Protein AF-A0A7K4L0L0-F1 (afdb_monomer)

Mean predicted aligned error: 11.36 Å

InterPro domains:
  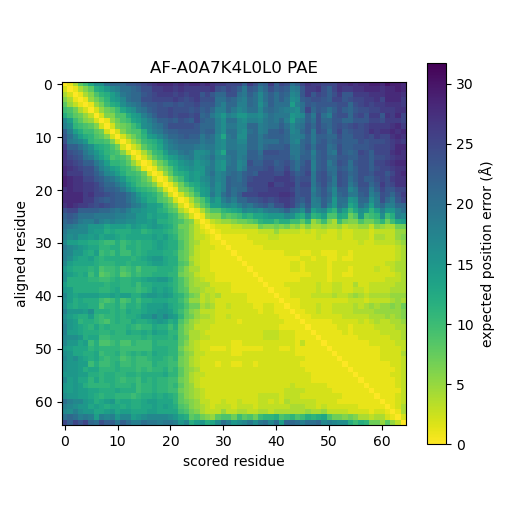IPR003195 Transcription initiation factor IID, subunit 13 [PF02269] (28-65)
  IPR003195 Transcription initiation factor IID, subunit 13 [PTHR11380] (10-65)
  IPR009072 Histone-fold [G3DSA:1.10.20.10] (28-65)
  IPR009072 Histone-fold [SSF47113] (29-65)

pLDDT: mean 74.6, std 22.1, range [36.53, 95.31]

Sequence (65 aa):
PRVPPQFEEDAEDAAGGLEGGQGRRKRLFSKELRCMMYGFGDDQNPYTESVDILEDLVIEFITEM

Structure (mmCIF, N/CA/C/O backbone):
data_AF-A0A7K4L0L0-F1
#
_entry.id   AF-A0A7K4L0L0-F1
#
loop_
_atom_site.group_PDB
_atom_site.id
_atom_site.type_symbol
_atom_site.label_atom_id
_atom_site.label_alt_id
_atom_site.label_comp_id
_atom_site.label_asym_id
_atom_site.label_ent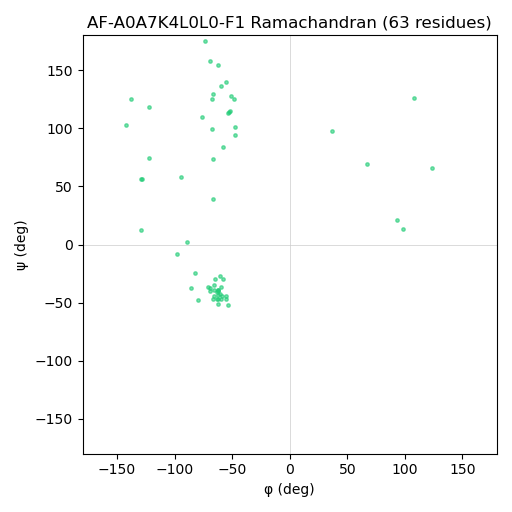ity_id
_atom_site.label_seq_id
_atom_site.pdbx_PDB_ins_code
_atom_site.Cartn_x
_atom_site.Cartn_y
_atom_site.Cartn_z
_atom_site.occupancy
_atom_site.B_iso_or_equiv
_atom_site.auth_seq_id
_atom_site.auth_comp_id
_atom_site.auth_asym_id
_atom_site.auth_atom_id
_atom_site.pdbx_PDB_model_num
ATOM 1 N N . PRO A 1 1 ? -1.771 0.994 -29.420 1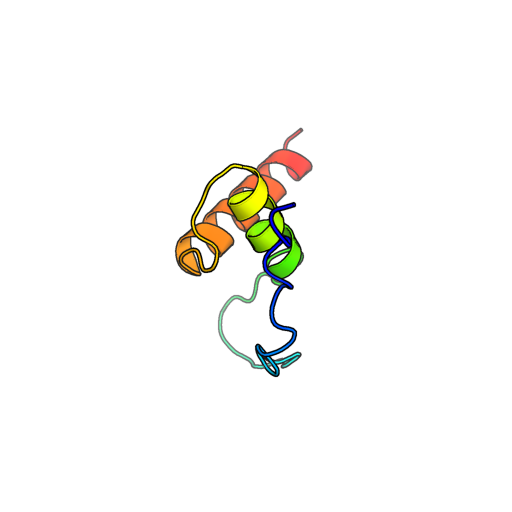.00 40.31 1 PRO A N 1
ATOM 2 C CA . PRO A 1 1 ? -2.607 0.562 -28.276 1.00 40.31 1 PRO A CA 1
ATOM 3 C C . PRO A 1 1 ? -1.899 -0.548 -27.487 1.00 40.31 1 PRO A C 1
ATOM 5 O O . PRO A 1 1 ? -1.887 -1.697 -27.917 1.00 40.31 1 PRO A O 1
ATOM 8 N N . ARG A 1 2 ? -1.228 -0.191 -26.385 1.00 48.75 2 ARG A N 1
ATOM 9 C CA . ARG A 1 2 ? -0.663 -1.189 -25.475 1.00 48.75 2 ARG A CA 1
ATOM 10 C C . ARG A 1 2 ? -1.839 -1.740 -24.678 1.00 48.75 2 ARG A C 1
ATOM 12 O O . ARG A 1 2 ? -2.450 -0.998 -23.917 1.00 48.75 2 ARG A O 1
ATOM 19 N N . VAL A 1 3 ? -2.208 -2.987 -24.944 1.00 54.38 3 VAL A N 1
ATOM 20 C CA . VAL A 1 3 ? -3.062 -3.757 -24.038 1.00 54.38 3 VAL A CA 1
ATOM 21 C C . VAL A 1 3 ? -2.471 -3.607 -22.629 1.00 54.38 3 VAL A C 1
ATOM 23 O O . VAL A 1 3 ? -1.262 -3.825 -22.485 1.00 54.38 3 VAL A O 1
ATOM 26 N N . PRO A 1 4 ? -3.235 -3.162 -21.612 1.00 55.06 4 PRO A N 1
ATOM 27 C CA . PRO A 1 4 ? -2.781 -3.358 -20.243 1.00 55.06 4 PRO A CA 1
ATOM 28 C C . PRO A 1 4 ? -2.532 -4.862 -20.088 1.00 55.06 4 PRO A C 1
ATOM 30 O O . PRO A 1 4 ? -3.310 -5.636 -20.659 1.00 55.06 4 PRO A O 1
ATOM 33 N N . PRO A 1 5 ? -1.460 -5.301 -19.401 1.00 57.16 5 PRO A N 1
ATOM 34 C CA . PRO A 1 5 ? -1.402 -6.692 -18.997 1.00 57.16 5 PRO A CA 1
ATOM 35 C C . PRO A 1 5 ? -2.708 -6.932 -18.244 1.00 57.16 5 PRO A C 1
ATOM 37 O O . PRO A 1 5 ? -2.980 -6.273 -17.238 1.00 57.16 5 PRO A O 1
ATOM 40 N N . GLN A 1 6 ? -3.583 -7.762 -18.818 1.00 51.34 6 GLN A N 1
ATOM 41 C CA . GLN A 1 6 ? -4.658 -8.355 -18.048 1.00 51.34 6 GLN A CA 1
ATOM 42 C C . GLN A 1 6 ? -3.922 -8.959 -16.868 1.00 51.34 6 GLN A C 1
ATOM 44 O O . GLN A 1 6 ? -3.029 -9.776 -17.075 1.00 51.34 6 GLN A O 1
ATOM 49 N N . PHE A 1 7 ? -4.188 -8.433 -15.674 1.00 50.16 7 PHE A N 1
ATOM 50 C CA . PHE A 1 7 ? -3.857 -9.105 -14.435 1.00 50.16 7 PHE A CA 1
ATOM 51 C C . PHE A 1 7 ? -4.360 -10.525 -14.652 1.00 50.16 7 PHE A C 1
ATOM 53 O O . PHE A 1 7 ? -5.574 -10.714 -14.727 1.00 50.16 7 PHE A O 1
ATOM 60 N N . GLU A 1 8 ? -3.453 -11.452 -14.970 1.00 48.94 8 GLU A N 1
ATOM 61 C CA . GLU A 1 8 ? -3.810 -12.845 -15.161 1.00 48.94 8 GLU A CA 1
ATOM 62 C C . GLU A 1 8 ? -4.554 -13.200 -13.881 1.00 48.94 8 GLU A C 1
ATOM 64 O O . GLU A 1 8 ? -3.998 -13.131 -12.784 1.00 48.94 8 GLU A O 1
ATOM 69 N N . GLU A 1 9 ? -5.851 -13.480 -14.015 1.00 51.47 9 GLU A N 1
ATOM 70 C CA . GLU A 1 9 ? -6.706 -14.059 -12.978 1.00 51.47 9 GLU A CA 1
ATOM 71 C C . GLU A 1 9 ? -6.252 -15.504 -12.679 1.00 51.47 9 GLU A C 1
ATOM 73 O O . GLU A 1 9 ? -7.060 -16.393 -12.468 1.00 51.47 9 GLU A O 1
ATOM 78 N N . ASP A 1 10 ? -4.939 -15.727 -12.660 1.00 42.12 10 ASP A N 1
ATOM 79 C CA . ASP A 1 10 ? -4.241 -16.985 -12.439 1.00 42.12 10 ASP A CA 1
ATOM 80 C C . ASP A 1 10 ? -3.182 -16.755 -11.345 1.00 42.12 10 ASP A C 1
ATOM 82 O O . ASP A 1 10 ? -1.972 -16.900 -11.491 1.00 42.12 10 ASP A O 1
ATOM 86 N N . ALA A 1 11 ? -3.684 -16.283 -10.209 1.00 52.19 11 ALA A N 1
ATOM 87 C CA . ALA A 1 11 ? -3.147 -16.631 -8.904 1.00 52.19 11 ALA A CA 1
ATOM 88 C C . ALA A 1 11 ? -4.338 -17.111 -8.072 1.00 52.19 11 ALA A C 1
ATOM 90 O O . ALA A 1 11 ? -4.709 -16.523 -7.051 1.00 52.19 11 ALA A O 1
ATOM 91 N N . GLU A 1 12 ? -5.017 -18.129 -8.602 1.00 44.53 12 GLU A N 1
ATOM 92 C CA . GLU A 1 12 ? -5.928 -18.956 -7.828 1.00 44.53 12 GLU A CA 1
ATOM 93 C C . GLU A 1 12 ? -5.170 -19.422 -6.569 1.00 44.53 12 GLU A C 1
ATOM 95 O O . GLU A 1 12 ? -4.047 -19.917 -6.646 1.00 44.53 12 GLU A O 1
ATOM 100 N N . ASP A 1 13 ? -5.766 -19.204 -5.398 1.00 42.38 13 ASP A N 1
ATOM 101 C CA . ASP A 1 13 ? -5.283 -19.697 -4.104 1.00 42.38 13 ASP A CA 1
ATOM 102 C C . ASP A 1 13 ? -3.962 -19.124 -3.541 1.00 42.38 13 ASP A C 1
ATOM 104 O O . ASP A 1 13 ? -3.003 -19.828 -3.233 1.00 42.38 13 ASP A O 1
ATOM 108 N N . ALA A 1 14 ? -3.991 -17.849 -3.148 1.00 49.53 14 ALA A N 1
ATOM 109 C CA . ALA A 1 14 ? -3.439 -17.493 -1.835 1.00 49.53 14 ALA A CA 1
ATOM 110 C C . ALA A 1 14 ? -4.568 -17.471 -0.792 1.00 49.53 14 ALA A C 1
ATOM 112 O O . ALA A 1 14 ? -4.851 -16.441 -0.185 1.00 49.53 14 ALA A O 1
ATOM 113 N N . ALA A 1 15 ? -5.240 -18.618 -0.658 1.00 43.22 15 ALA A N 1
ATOM 114 C CA . ALA A 1 15 ? -5.971 -19.079 0.512 1.00 43.22 15 ALA A CA 1
ATOM 115 C C . ALA A 1 15 ? -6.715 -17.995 1.312 1.00 43.22 15 ALA A C 1
ATOM 117 O O . ALA A 1 15 ? -6.201 -17.407 2.270 1.00 43.22 15 ALA A O 1
ATOM 118 N N . GLY A 1 16 ? -8.014 -17.872 1.040 1.00 49.25 16 GLY A N 1
ATOM 119 C CA . GLY A 1 16 ? -8.970 -17.634 2.117 1.00 49.25 16 GLY A CA 1
ATOM 120 C C . GLY A 1 16 ? -8.866 -18.784 3.125 1.00 49.25 16 GLY A C 1
ATOM 121 O O . GLY A 1 16 ? -9.600 -19.759 3.036 1.00 49.25 16 GLY A O 1
ATOM 122 N N . GLY A 1 17 ? -7.908 -18.699 4.049 1.00 36.53 17 GLY A N 1
ATOM 123 C CA . GLY A 1 17 ? -7.513 -19.802 4.917 1.00 36.53 17 GLY A CA 1
ATOM 124 C C . GLY A 1 17 ? -7.180 -19.321 6.319 1.00 36.53 17 GLY A C 1
ATOM 125 O O . GLY A 1 17 ? -6.115 -18.782 6.618 1.00 36.53 17 GLY A O 1
ATOM 126 N N . LEU A 1 18 ? -8.113 -19.536 7.230 1.00 48.38 18 LEU A N 1
ATOM 127 C CA . LEU A 1 18 ? -7.913 -19.407 8.661 1.00 48.38 18 LEU A CA 1
ATOM 128 C C . LEU A 1 18 ? -6.929 -20.491 9.189 1.00 48.38 18 LEU A C 1
ATOM 130 O O . LEU A 1 18 ? -7.357 -21.362 9.919 1.00 48.38 18 LEU A O 1
ATOM 134 N N . GLU A 1 19 ? -5.618 -20.401 8.946 1.00 41.16 19 GLU A N 1
ATOM 135 C CA . GLU A 1 19 ? -4.569 -21.079 9.746 1.00 41.16 19 GLU A CA 1
ATOM 136 C C . GLU A 1 19 ? -3.572 -20.053 10.326 1.00 41.16 19 GLU A C 1
ATOM 138 O O . GLU A 1 19 ? -2.974 -19.272 9.597 1.00 41.16 19 GLU A O 1
ATOM 143 N N . GLY A 1 20 ? -3.372 -19.858 11.627 1.00 49.06 20 GLY A N 1
ATOM 144 C CA . GLY A 1 20 ? -3.571 -20.765 12.747 1.00 49.06 20 GLY A CA 1
ATOM 145 C C . GLY A 1 20 ? -2.244 -20.891 13.500 1.00 49.06 20 GLY A C 1
ATOM 146 O O . GLY A 1 20 ? -1.659 -21.959 13.503 1.00 49.06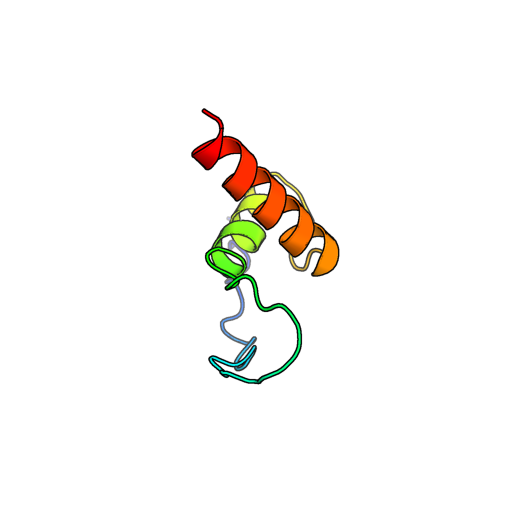 20 GLY A O 1
ATOM 147 N N . GLY A 1 21 ? -1.774 -19.792 14.114 1.00 41.50 21 GLY A N 1
ATOM 148 C CA . GLY A 1 21 ? -0.542 -19.712 14.927 1.00 41.50 21 GLY A CA 1
ATOM 149 C C . GLY A 1 21 ? 0.578 -18.933 14.220 1.00 41.50 21 GLY A C 1
ATOM 150 O O . GLY A 1 21 ? 0.878 -19.216 13.076 1.00 41.50 21 GLY A O 1
ATOM 151 N N . GLN A 1 22 ? 1.215 -17.899 14.770 1.00 43.94 22 GLN A N 1
ATOM 152 C CA . GLN A 1 22 ? 1.216 -17.271 16.093 1.00 43.94 22 GLN A CA 1
ATOM 153 C C . GLN A 1 22 ? 1.216 -15.741 15.852 1.00 43.94 22 GLN A C 1
ATOM 155 O O . GLN A 1 22 ? 2.061 -15.252 15.115 1.00 43.94 22 GLN A O 1
ATOM 160 N N . GLY A 1 23 ? 0.273 -14.971 16.415 1.00 46.91 23 GLY A N 1
ATOM 161 C CA . GLY A 1 23 ? 0.337 -13.489 16.376 1.00 46.91 23 GLY A CA 1
ATOM 162 C C . GLY A 1 23 ? -0.385 -12.759 15.226 1.00 46.91 23 GLY A C 1
ATOM 163 O O . GLY A 1 23 ? -0.067 -11.609 14.949 1.00 46.91 23 GLY A O 1
ATOM 164 N N . ARG A 1 24 ? -1.363 -13.404 14.572 1.00 50.72 24 ARG A N 1
ATOM 165 C CA . ARG A 1 24 ? -2.148 -12.912 13.416 1.00 50.72 24 ARG A CA 1
ATOM 166 C C . ARG A 1 24 ? -2.715 -11.486 13.566 1.00 50.72 24 ARG A C 1
ATOM 168 O O . ARG A 1 24 ? -3.858 -11.319 14.001 1.00 50.72 24 ARG A O 1
ATOM 175 N N . ARG A 1 25 ? -1.996 -10.477 13.067 1.00 61.47 25 ARG A N 1
ATOM 176 C CA . ARG A 1 25 ? -2.661 -9.310 12.469 1.00 61.47 25 ARG A CA 1
ATOM 177 C C . ARG A 1 25 ? -3.357 -9.804 11.202 1.00 61.47 25 ARG A C 1
ATOM 179 O O . ARG A 1 25 ? -2.787 -10.578 10.435 1.00 61.47 25 ARG A O 1
ATOM 186 N N . LYS A 1 26 ? -4.641 -9.482 11.048 1.00 64.12 26 LYS A N 1
ATOM 187 C CA . LYS A 1 26 ? -5.386 -9.845 9.839 1.00 64.12 26 LYS A CA 1
ATOM 188 C C . LYS A 1 26 ? -4.784 -9.033 8.697 1.00 64.12 26 LYS A C 1
ATOM 190 O O . LYS A 1 26 ? -4.728 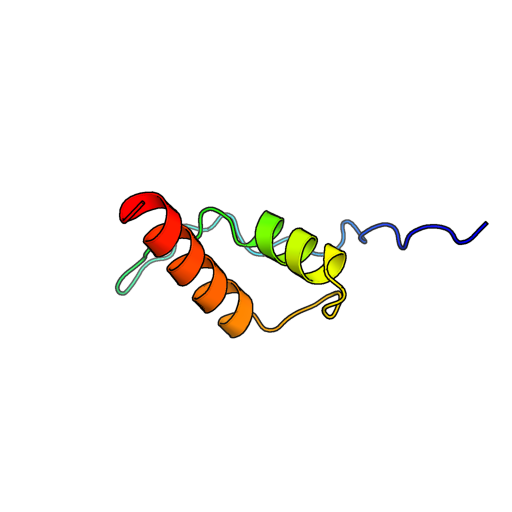-7.821 8.824 1.00 64.12 26 LYS A O 1
ATOM 195 N N . ARG A 1 27 ? -4.354 -9.697 7.627 1.00 75.94 27 ARG A N 1
ATOM 196 C CA . ARG A 1 27 ? -4.019 -9.043 6.361 1.00 75.94 27 ARG A CA 1
ATOM 197 C C . ARG A 1 27 ? -5.317 -8.499 5.753 1.00 75.94 27 ARG A C 1
ATOM 199 O O . ARG A 1 27 ? -6.127 -9.275 5.252 1.00 75.94 27 ARG A O 1
ATOM 206 N N . LEU A 1 28 ? -5.568 -7.208 5.934 1.00 86.00 28 LEU A N 1
ATOM 207 C CA . LEU A 1 28 ? -6.757 -6.466 5.523 1.00 86.00 28 LEU A CA 1
ATOM 208 C C . LEU A 1 28 ? -6.658 -5.971 4.077 1.00 86.00 28 LEU A C 1
ATOM 210 O O . LEU A 1 28 ? -7.674 -5.980 3.388 1.00 86.00 28 LEU A O 1
ATOM 214 N N . PHE A 1 29 ? -5.467 -5.551 3.629 1.00 89.69 29 PHE A N 1
ATOM 215 C CA . PHE A 1 29 ? -5.294 -4.822 2.357 1.00 89.69 29 PHE A CA 1
ATOM 216 C C . PHE A 1 29 ? -4.222 -5.406 1.431 1.00 89.69 29 PHE A C 1
ATOM 218 O O . PHE A 1 29 ? -3.818 -4.769 0.461 1.00 89.69 29 PHE A O 1
ATOM 225 N N . SER A 1 30 ? -3.734 -6.619 1.697 1.00 88.56 30 SER A N 1
ATOM 226 C CA . SER A 1 30 ? -2.591 -7.181 0.967 1.00 88.56 30 SER A CA 1
ATOM 227 C C . SER A 1 30 ? -2.781 -7.291 -0.558 1.00 88.56 30 SER A C 1
ATOM 229 O O . SER A 1 30 ? -1.795 -7.255 -1.295 1.00 88.56 30 SER A O 1
ATOM 231 N N . LYS A 1 31 ? -4.011 -7.466 -1.068 1.00 90.00 31 LYS A N 1
ATOM 232 C CA . LYS A 1 31 ? -4.266 -7.540 -2.522 1.00 90.00 31 LYS A CA 1
ATOM 233 C C . LYS A 1 31 ? -4.293 -6.143 -3.139 1.00 90.00 31 LYS A C 1
ATOM 235 O O . LYS A 1 31 ? -3.626 -5.893 -4.139 1.00 90.00 31 LYS A O 1
ATOM 240 N N . GLU A 1 32 ? -5.029 -5.235 -2.517 1.00 93.94 32 GLU A N 1
ATOM 241 C CA . GLU A 1 32 ? -5.193 -3.849 -2.944 1.00 93.94 32 GLU A CA 1
ATOM 242 C C . GLU A 1 32 ? -3.854 -3.111 -2.913 1.00 93.94 32 GLU A C 1
ATOM 244 O O . GLU A 1 32 ? -3.535 -2.353 -3.830 1.00 93.94 32 GLU A O 1
ATOM 249 N N . LEU A 1 33 ? -3.038 -3.388 -1.895 1.00 94.69 33 LEU A N 1
ATOM 250 C CA . LEU A 1 33 ? -1.744 -2.757 -1.718 1.00 94.69 33 LEU A CA 1
ATOM 251 C C . LEU A 1 33 ? -0.738 -3.191 -2.784 1.00 94.69 33 LEU A C 1
ATOM 253 O O . LEU A 1 33 ? -0.028 -2.344 -3.314 1.00 94.69 33 LEU A O 1
ATOM 257 N N . ARG A 1 34 ? -0.750 -4.465 -3.202 1.00 93.50 34 ARG A N 1
ATOM 258 C CA . ARG A 1 34 ? 0.035 -4.928 -4.361 1.00 93.50 34 ARG A CA 1
ATOM 259 C C . ARG A 1 34 ? -0.341 -4.195 -5.644 1.00 93.50 34 ARG A C 1
ATOM 261 O O . ARG A 1 34 ? 0.538 -3.722 -6.359 1.00 93.50 34 ARG A O 1
ATOM 268 N N . CYS A 1 35 ? -1.638 -4.058 -5.924 1.00 93.44 35 CYS A N 1
ATOM 269 C CA . CYS A 1 35 ? -2.100 -3.317 -7.098 1.00 93.44 35 CYS A CA 1
ATOM 270 C C . CYS A 1 35 ? -1.689 -1.839 -7.038 1.00 93.44 35 CYS A C 1
ATOM 272 O O . CYS A 1 35 ? -1.307 -1.260 -8.054 1.00 93.44 35 CYS A O 1
ATOM 274 N N . MET A 1 36 ? -1.747 -1.232 -5.852 1.00 95.31 36 MET A N 1
ATOM 275 C CA . MET A 1 36 ? -1.336 0.150 -5.641 1.00 95.31 36 MET A CA 1
ATOM 276 C C . MET A 1 36 ? 0.173 0.333 -5.846 1.00 95.31 36 MET A C 1
ATOM 278 O O . MET A 1 36 ? 0.566 1.239 -6.576 1.00 95.31 36 MET A O 1
ATOM 282 N N . 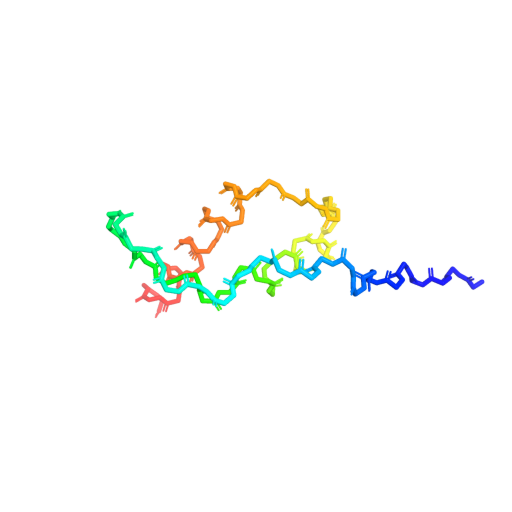MET A 1 37 ? 1.004 -0.539 -5.266 1.00 95.12 37 MET A N 1
ATOM 283 C CA . MET A 1 37 ? 2.464 -0.526 -5.435 1.00 95.12 37 MET A CA 1
ATOM 284 C C . MET A 1 37 ? 2.842 -0.596 -6.918 1.00 95.12 37 MET A C 1
ATOM 286 O O . MET A 1 37 ? 3.596 0.249 -7.401 1.00 95.12 37 MET A O 1
ATOM 290 N N . TYR A 1 38 ? 2.215 -1.504 -7.671 1.00 95.25 38 TYR A N 1
ATOM 291 C CA . TYR A 1 38 ? 2.383 -1.568 -9.122 1.00 95.25 38 TYR A CA 1
ATOM 292 C C . TYR A 1 38 ? 1.940 -0.272 -9.825 1.00 95.25 38 TYR A C 1
ATOM 294 O O . TYR A 1 38 ? 2.638 0.247 -10.695 1.00 95.25 38 TYR A O 1
ATOM 302 N N . GLY A 1 39 ? 0.808 0.308 -9.414 1.00 94.56 39 GLY A N 1
ATOM 303 C CA . GLY A 1 39 ? 0.321 1.592 -9.930 1.00 94.56 39 GLY A CA 1
ATOM 304 C C . GLY A 1 39 ? 1.278 2.770 -9.697 1.00 94.56 39 GLY A C 1
ATOM 305 O O . GLY A 1 39 ? 1.286 3.711 -10.491 1.00 94.56 39 GLY A O 1
ATOM 306 N N . PHE A 1 40 ? 2.113 2.703 -8.656 1.00 95.31 40 PHE A N 1
ATOM 307 C CA . PHE A 1 40 ? 3.173 3.675 -8.367 1.00 95.31 40 PHE A CA 1
ATOM 308 C C . PHE A 1 40 ? 4.522 3.344 -9.027 1.00 95.31 40 PHE A C 1
ATOM 310 O O . PHE A 1 40 ? 5.476 4.107 -8.870 1.00 95.31 40 PHE A O 1
ATOM 317 N N . GLY A 1 41 ? 4.593 2.267 -9.815 1.00 95.31 41 GLY A N 1
ATOM 318 C CA . GLY A 1 41 ? 5.771 1.893 -10.599 1.00 95.31 41 GLY A CA 1
ATOM 319 C C . GLY A 1 41 ? 6.662 0.824 -9.968 1.00 95.31 41 GLY A C 1
ATOM 320 O O . GLY A 1 41 ? 7.786 0.652 -10.436 1.00 95.31 41 GLY A O 1
ATOM 321 N N . ASP A 1 42 ? 6.190 0.127 -8.932 1.00 94.31 42 ASP A N 1
ATOM 322 C CA . ASP A 1 42 ? 6.857 -1.073 -8.418 1.00 94.31 42 ASP A CA 1
ATOM 323 C C . ASP A 1 42 ? 6.665 -2.277 -9.367 1.00 94.31 42 ASP A C 1
ATOM 325 O O . ASP A 1 42 ? 5.945 -2.200 -10.369 1.00 94.31 42 ASP A O 1
ATOM 329 N N . ASP A 1 43 ? 7.314 -3.400 -9.064 1.00 94.31 43 ASP A N 1
ATOM 330 C CA . ASP A 1 43 ? 7.155 -4.649 -9.808 1.00 94.31 43 ASP A CA 1
ATOM 331 C C . ASP A 1 43 ? 5.710 -5.185 -9.739 1.00 94.31 43 ASP A C 1
ATOM 333 O O . ASP A 1 43 ? 4.961 -4.920 -8.797 1.00 94.31 43 ASP A O 1
ATOM 337 N N . GLN A 1 44 ? 5.302 -5.964 -10.747 1.00 90.94 44 GLN A N 1
ATOM 338 C CA . GLN A 1 44 ? 3.981 -6.600 -10.776 1.00 90.94 44 GLN A CA 1
ATOM 339 C C . GLN A 1 44 ? 3.811 -7.629 -9.643 1.00 90.94 44 GLN A C 1
ATOM 341 O O . GLN A 1 44 ? 2.695 -7.834 -9.161 1.00 90.94 44 GLN A O 1
ATOM 346 N N . ASN A 1 45 ? 4.902 -8.262 -9.205 1.00 90.44 45 ASN A N 1
ATOM 347 C CA . ASN A 1 45 ? 4.933 -9.214 -8.104 1.00 90.44 45 ASN A CA 1
ATOM 348 C C . ASN A 1 45 ? 5.927 -8.753 -7.017 1.00 90.44 45 ASN A C 1
ATOM 350 O O . ASN A 1 45 ? 7.016 -9.323 -6.884 1.00 90.44 45 ASN A O 1
ATOM 354 N N . PRO A 1 46 ? 5.565 -7.730 -6.220 1.00 92.75 46 PRO A N 1
ATOM 355 C CA . PRO A 1 46 ? 6.442 -7.203 -5.184 1.00 92.75 46 PRO A CA 1
ATOM 356 C C . PRO A 1 46 ? 6.617 -8.217 -4.046 1.00 92.75 46 PRO A C 1
ATOM 358 O O . PRO A 1 46 ? 5.778 -9.097 -3.817 1.00 92.75 46 PRO A O 1
ATOM 361 N N . TYR A 1 47 ? 7.706 -8.082 -3.287 1.00 94.62 47 TYR A N 1
ATOM 362 C CA . TYR A 1 47 ? 7.997 -8.983 -2.174 1.00 94.62 47 TYR A CA 1
ATOM 363 C C . TYR A 1 47 ? 6.889 -8.950 -1.115 1.00 94.62 47 TYR A C 1
ATOM 365 O O . TYR A 1 47 ? 6.425 -7.886 -0.708 1.00 94.62 47 TYR A O 1
ATOM 373 N N . THR A 1 48 ? 6.496 -10.128 -0.616 1.00 92.06 48 THR A N 1
ATOM 374 C CA . THR A 1 48 ? 5.439 -10.237 0.409 1.00 92.06 48 THR A CA 1
ATOM 375 C C . THR A 1 48 ? 5.800 -9.473 1.682 1.00 92.06 48 THR A C 1
ATOM 377 O O . THR A 1 48 ? 4.933 -8.827 2.253 1.00 92.06 48 THR A O 1
ATOM 380 N N . GLU A 1 49 ? 7.076 -9.471 2.070 1.00 94.38 49 GLU A N 1
ATOM 381 C CA . GLU A 1 49 ? 7.567 -8.701 3.217 1.00 94.38 49 GLU A CA 1
ATOM 382 C C . GLU A 1 49 ? 7.375 -7.189 3.022 1.00 94.38 49 GLU A C 1
ATOM 384 O O . GLU A 1 49 ? 6.953 -6.499 3.943 1.00 94.38 49 GLU A O 1
ATOM 389 N N . SER A 1 50 ? 7.606 -6.669 1.812 1.00 93.88 50 SER A N 1
ATOM 390 C CA . SER A 1 50 ? 7.379 -5.253 1.506 1.00 93.88 50 SER A CA 1
ATOM 391 C C . SER A 1 50 ? 5.900 -4.882 1.594 1.00 93.88 50 SER A C 1
ATOM 393 O O . SER A 1 50 ? 5.574 -3.820 2.113 1.00 93.88 50 SER A O 1
ATOM 395 N N . VAL A 1 51 ? 5.010 -5.767 1.136 1.00 94.56 51 VAL A N 1
ATOM 396 C CA . VAL A 1 51 ? 3.556 -5.578 1.258 1.00 94.56 51 VAL A CA 1
ATOM 397 C C . VAL A 1 51 ? 3.132 -5.608 2.727 1.00 94.56 51 VAL A C 1
ATOM 399 O O . VAL A 1 51 ? 2.373 -4.741 3.144 1.00 94.56 51 VAL A O 1
ATOM 402 N N . ASP A 1 52 ? 3.652 -6.550 3.519 1.00 93.19 52 ASP A N 1
ATOM 403 C CA . ASP A 1 52 ? 3.350 -6.660 4.952 1.00 93.19 52 ASP A CA 1
ATOM 404 C C . ASP A 1 52 ? 3.822 -5.412 5.730 1.00 93.19 52 ASP A C 1
ATOM 406 O O . ASP A 1 52 ? 3.071 -4.868 6.538 1.00 93.19 52 ASP A O 1
ATOM 410 N N . ILE A 1 53 ? 5.033 -4.907 5.454 1.00 94.94 53 ILE A N 1
ATOM 411 C CA . ILE A 1 53 ? 5.555 -3.674 6.072 1.00 94.94 53 ILE A CA 1
ATOM 412 C C . ILE A 1 53 ? 4.682 -2.473 5.702 1.00 94.94 53 ILE A C 1
ATOM 414 O O . ILE A 1 53 ? 4.324 -1.675 6.564 1.00 94.94 53 ILE A O 1
ATOM 418 N N . LEU A 1 54 ? 4.346 -2.324 4.421 1.00 95.12 54 LEU A N 1
ATOM 419 C CA . LEU A 1 54 ? 3.548 -1.198 3.946 1.00 95.12 54 LEU A CA 1
ATOM 420 C C . LEU A 1 54 ? 2.126 -1.260 4.537 1.00 95.12 54 LEU A C 1
ATOM 422 O O . LEU A 1 54 ? 1.556 -0.230 4.887 1.00 95.12 54 LEU A O 1
ATOM 426 N N . GLU A 1 55 ? 1.578 -2.459 4.727 1.00 94.31 55 GLU A N 1
ATOM 427 C CA . GLU A 1 55 ? 0.302 -2.662 5.409 1.00 94.31 55 GLU A CA 1
ATOM 428 C C . GLU A 1 55 ? 0.355 -2.219 6.881 1.00 94.31 55 GLU A C 1
ATOM 430 O O . GLU A 1 55 ? -0.518 -1.462 7.309 1.00 94.31 55 GLU A O 1
ATOM 435 N N . ASP A 1 56 ? 1.396 -2.606 7.62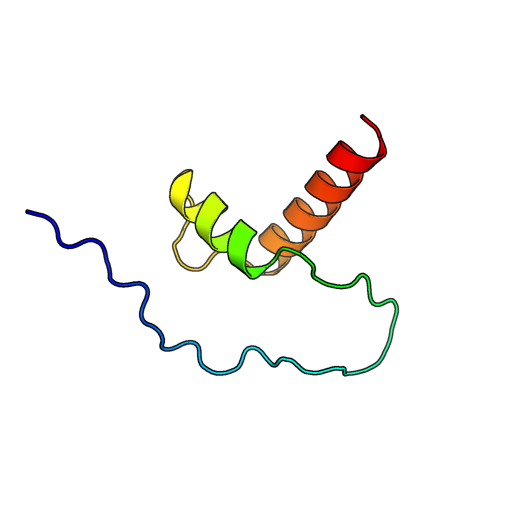7 1.00 93.12 56 ASP A N 1
ATOM 436 C CA . ASP A 1 56 ? 1.607 -2.138 9.004 1.00 93.12 56 ASP A CA 1
ATOM 437 C C . ASP A 1 56 ? 1.727 -0.595 9.053 1.00 93.12 56 ASP A C 1
ATOM 439 O O . ASP A 1 56 ? 1.057 0.044 9.867 1.00 93.12 56 ASP A O 1
ATOM 443 N N . LEU A 1 57 ? 2.489 0.017 8.134 1.00 94.38 57 LEU A N 1
ATOM 444 C CA . LEU A 1 57 ? 2.660 1.477 8.045 1.00 94.38 57 LEU A CA 1
ATOM 445 C C . LEU A 1 57 ? 1.352 2.217 7.737 1.00 94.38 57 LEU A C 1
ATOM 447 O O . LEU A 1 57 ? 1.099 3.286 8.288 1.00 94.38 57 LEU A O 1
ATOM 451 N N . VAL A 1 58 ? 0.519 1.680 6.843 1.00 93.88 58 VAL A N 1
ATOM 452 C CA . VAL A 1 58 ? -0.774 2.288 6.490 1.00 93.88 58 VAL A CA 1
ATOM 453 C C . VAL A 1 58 ? -1.750 2.198 7.656 1.00 93.88 58 VAL A C 1
ATOM 455 O O . VAL A 1 58 ? -2.479 3.156 7.910 1.00 93.88 58 VAL A O 1
ATOM 458 N N . ILE A 1 59 ? -1.767 1.073 8.376 1.00 92.44 59 ILE A N 1
ATOM 459 C CA . ILE A 1 59 ? -2.597 0.926 9.575 1.00 92.44 59 ILE A CA 1
ATOM 460 C C . ILE A 1 59 ? -2.163 1.947 10.625 1.00 92.44 59 ILE A C 1
ATOM 462 O O . ILE A 1 59 ? -3.013 2.696 11.098 1.00 92.44 59 ILE A O 1
ATOM 466 N N . GLU A 1 60 ? -0.865 2.016 10.932 1.00 93.81 60 GLU A N 1
ATOM 467 C CA . GLU A 1 60 ? -0.301 2.996 11.866 1.00 93.81 60 GLU A CA 1
ATOM 468 C C . GLU A 1 60 ? -0.695 4.420 11.460 1.00 93.81 60 GLU A C 1
ATOM 470 O O . GLU A 1 60 ? -1.330 5.122 12.245 1.00 93.81 60 GLU A O 1
ATOM 475 N N . PHE A 1 61 ? -0.459 4.790 10.198 1.00 94.69 61 PHE A N 1
ATOM 476 C CA . PHE A 1 61 ? -0.818 6.097 9.649 1.00 94.69 61 PHE A CA 1
ATOM 477 C C . PHE A 1 61 ? -2.303 6.431 9.824 1.00 94.69 61 PHE A C 1
ATOM 479 O O . PHE A 1 61 ? -2.631 7.547 10.199 1.00 94.69 61 PHE A O 1
ATOM 486 N N . ILE A 1 62 ? -3.217 5.492 9.568 1.00 93.44 62 ILE A N 1
ATOM 487 C CA . ILE A 1 62 ? -4.659 5.742 9.725 1.00 93.44 62 ILE A CA 1
ATOM 488 C C . ILE A 1 62 ? -5.048 5.848 11.203 1.00 93.44 62 ILE A C 1
ATOM 490 O O . ILE A 1 62 ? -5.946 6.613 11.541 1.00 93.44 62 ILE A O 1
ATOM 494 N N . THR A 1 63 ? -4.432 5.051 12.076 1.00 92.25 63 THR A N 1
ATOM 495 C CA . THR A 1 63 ? -4.802 5.000 13.498 1.00 92.25 63 THR A CA 1
ATOM 496 C C . THR A 1 63 ? -4.184 6.109 14.344 1.00 92.25 63 THR A C 1
ATOM 498 O O . THR A 1 63 ? -4.746 6.435 15.389 1.00 92.25 63 THR A O 1
ATOM 501 N N . GLU A 1 64 ? -3.050 6.673 13.922 1.00 89.38 64 GLU A N 1
ATOM 502 C CA . GLU A 1 64 ? -2.348 7.7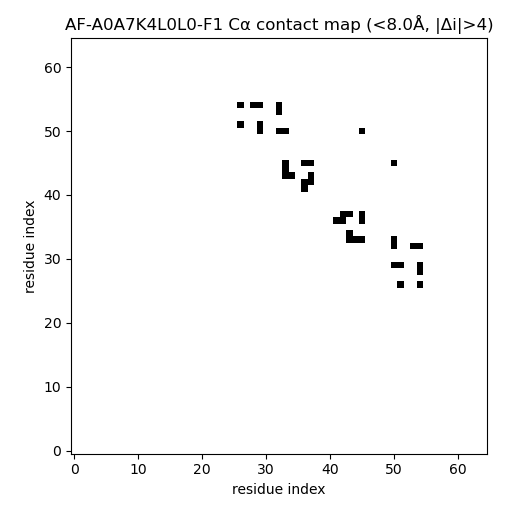52 14.630 1.00 89.38 64 GLU A CA 1
ATOM 503 C C . GLU A 1 64 ? -2.655 9.161 14.085 1.00 89.38 64 GLU A C 1
ATOM 505 O O . GLU A 1 64 ? -2.254 10.147 14.708 1.00 89.38 64 GLU A O 1
ATOM 510 N N . MET A 1 65 ? -3.374 9.268 12.959 1.00 60.31 65 MET A N 1
ATOM 511 C CA . MET A 1 65 ? -3.828 10.535 12.354 1.00 60.31 65 MET A CA 1
ATOM 512 C C . MET A 1 65 ? -5.240 10.947 12.781 1.00 60.31 65 MET A C 1
ATOM 514 O O . MET A 1 65 ? -6.087 10.066 13.053 1.00 60.31 65 MET A O 1
#

Radius of gyration: 14.18 Å; Cα contacts (8 Å, |Δi|>4): 21; chains: 1; bounding box: 17×32×45 Å

Solvent-accessible surface area (backbone atoms only — not comparable to full-atom values): 4459 Å² total; per-residue (Å²): 134,81,73,72,79,70,76,69,90,75,69,77,78,84,58,101,59,99,76,85,84,83,85,83,73,78,84,84,51,66,68,62,49,48,56,47,43,30,74,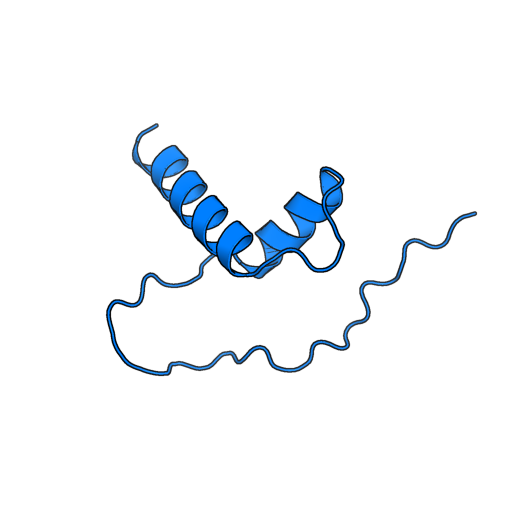75,68,48,56,91,80,62,59,67,68,59,49,53,52,51,50,53,51,50,52,49,54,62,73,76,100

Organism: NCBI:txid458187

Secondary structure (DSSP, 8-state):
--------S----S-------S-----SSHHHHHHHHHHTT--SS--HHHHHHHHHHHHHHHHH-

Foldseek 3Di:
DDDDPPPPPPPPDPDPDPDDDDDDPDPPCLVVQLVVCVVVPDDNDDDSVVSVVVSVVVVCVVVVD